Protein AF-A0A640VQC7-F1 (afdb_monomer_lite)

pLDDT: mean 72.05, std 12.36, range [44.12, 87.0]

Secondary structure (DSSP, 8-state):
--HHHHHHHHHHHHHHTTSS-HHHHHHHHHHHHHTS-----------------------SSHHHHHHHHHHHHHHHHHHHHHHHHH-HHHHHHHHHHHHHHHHHHHHHHHH-

Organism: NCBI:txid2602289

Foldseek 3Di:
DCVLVVVLVVLVVCVVVVVDDPVVSVVVNVVSVVPDDPPPPPDDDDPDPDDPDPPPPDPPPVPVVVVVVVVVVVVVVVVLVVPVVPDPVVSVVVVVVVVVVVVVVVVVVVVD

Radius of gyration: 25.03 Å; chains: 1; bounding box: 40×57×59 Å

Structure (mmCIF, N/CA/C/O backbone):
data_AF-A0A640VQC7-F1
#
_entry.id   AF-A0A640VQC7-F1
#
loop_
_atom_site.group_PDB
_atom_site.id
_atom_site.type_symbol
_atom_site.label_atom_id
_atom_site.label_alt_id
_atom_site.label_comp_id
_atom_site.label_asym_id
_atom_site.label_entity_id
_atom_site.label_seq_id
_atom_site.pdbx_PDB_ins_code
_atom_site.Cartn_x
_atom_site.Cartn_y
_atom_site.Cartn_z
_atom_site.occupancy
_atom_site.B_iso_or_equiv
_atom_site.auth_seq_id
_atom_site.auth_comp_id
_atom_site.auth_asym_id
_atom_site.auth_atom_id
_atom_site.pdbx_PDB_model_num
ATOM 1 N N . MET A 1 1 ? -17.947 -28.726 20.238 1.00 48.84 1 MET A N 1
ATOM 2 C CA . MET A 1 1 ? -17.052 -27.580 19.954 1.00 48.84 1 MET A CA 1
ATOM 3 C C . MET A 1 1 ? -16.023 -27.836 18.839 1.00 48.84 1 MET A C 1
ATOM 5 O O . MET A 1 1 ? -15.356 -26.900 18.436 1.00 48.84 1 MET A O 1
ATOM 9 N N . THR A 1 2 ? -15.885 -29.059 18.302 1.00 64.62 2 THR A N 1
ATOM 10 C CA . THR A 1 2 ? -14.891 -29.397 17.253 1.00 64.62 2 THR A CA 1
ATOM 11 C C . THR A 1 2 ? -15.487 -29.638 15.861 1.00 64.62 2 THR A C 1
ATOM 13 O O . THR A 1 2 ? -14.737 -29.805 14.906 1.00 64.62 2 THR A O 1
ATOM 16 N N . ALA A 1 3 ? -16.818 -29.660 15.733 1.00 73.94 3 ALA A N 1
ATOM 17 C CA . ALA A 1 3 ? -17.503 -29.939 14.469 1.00 73.94 3 ALA A CA 1
ATOM 18 C C . ALA A 1 3 ? -17.284 -28.821 13.435 1.00 73.94 3 ALA A C 1
ATOM 20 O O . ALA A 1 3 ? -16.861 -29.095 12.326 1.00 73.94 3 ALA A O 1
ATOM 21 N N . ILE A 1 4 ? -17.416 -27.557 13.839 1.00 74.62 4 ILE A N 1
ATOM 22 C CA . ILE A 1 4 ? -17.289 -26.403 12.931 1.00 74.62 4 ILE A CA 1
ATOM 23 C C . ILE A 1 4 ? -15.854 -26.247 12.403 1.00 74.62 4 ILE A C 1
ATOM 25 O O . ILE A 1 4 ? -15.631 -25.979 11.227 1.00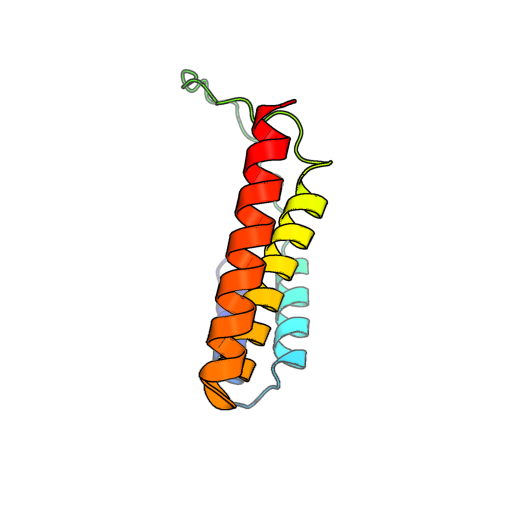 74.62 4 ILE A O 1
ATOM 29 N N . LEU A 1 5 ? -14.853 -26.488 13.257 1.00 77.31 5 LEU A N 1
ATOM 30 C CA . LEU A 1 5 ? -13.447 -26.495 12.839 1.00 77.31 5 LEU A CA 1
ATOM 31 C C . LEU A 1 5 ? -13.136 -27.652 11.876 1.00 77.31 5 LEU A C 1
ATOM 33 O O . LEU A 1 5 ? -12.250 -27.530 11.032 1.00 77.31 5 LEU A O 1
ATOM 37 N N . LYS A 1 6 ? -13.855 -28.775 11.997 1.00 83.44 6 LYS A N 1
ATOM 38 C CA . LYS A 1 6 ? -13.753 -29.900 11.065 1.00 83.44 6 LYS A CA 1
ATOM 39 C C . LYS A 1 6 ? -14.383 -29.547 9.716 1.00 83.44 6 LYS A C 1
ATOM 41 O O . LYS A 1 6 ? -13.755 -29.818 8.697 1.00 83.44 6 LYS A O 1
ATOM 46 N N . ASP A 1 7 ? -15.534 -28.883 9.723 1.00 81.81 7 ASP A N 1
ATOM 47 C CA . ASP A 1 7 ? -16.233 -28.448 8.509 1.00 81.81 7 ASP A CA 1
ATOM 48 C C . ASP A 1 7 ? -15.428 -27.381 7.744 1.00 81.81 7 ASP A C 1
ATOM 50 O O . ASP A 1 7 ? -15.281 -27.473 6.526 1.00 81.81 7 ASP A O 1
ATOM 54 N N . LEU A 1 8 ? -14.789 -26.438 8.451 1.00 81.94 8 LEU A N 1
ATOM 55 C CA . LEU A 1 8 ? -13.837 -25.490 7.848 1.00 81.94 8 LEU A CA 1
ATOM 56 C C . LEU A 1 8 ? -12.645 -26.206 7.202 1.00 81.94 8 LEU A C 1
ATOM 58 O O . LEU A 1 8 ? -12.248 -25.877 6.087 1.00 81.94 8 LEU A O 1
ATOM 62 N N . ARG A 1 9 ? -12.093 -27.221 7.876 1.00 83.88 9 ARG A N 1
ATOM 63 C CA . ARG A 1 9 ? -10.956 -27.991 7.357 1.00 83.88 9 ARG A CA 1
ATOM 64 C C . ARG A 1 9 ? -11.325 -28.821 6.128 1.00 83.88 9 ARG A C 1
ATOM 66 O O . ARG A 1 9 ? -10.492 -29.017 5.246 1.00 83.88 9 ARG A O 1
ATOM 73 N N . GLU A 1 10 ? -12.552 -29.327 6.070 1.00 85.62 10 GLU A N 1
ATOM 74 C CA . GLU A 1 10 ? -13.072 -30.031 4.899 1.00 85.62 10 GLU A CA 1
ATOM 75 C C . GLU A 1 10 ? -13.290 -29.074 3.720 1.00 85.62 10 GLU A C 1
ATOM 77 O O . GLU A 1 10 ? -12.927 -29.406 2.589 1.00 85.62 10 GLU A O 1
ATOM 82 N N . LEU A 1 11 ? -13.797 -27.869 3.990 1.00 85.81 11 LEU A N 1
ATOM 83 C CA . LEU A 1 11 ? -13.970 -26.816 2.993 1.00 85.81 11 LEU A CA 1
ATOM 84 C C . LEU A 1 11 ? -12.621 -26.355 2.405 1.00 85.81 11 LEU A C 1
ATOM 86 O O . LEU A 1 11 ? -12.484 -26.277 1.183 1.00 85.81 11 LEU A O 1
ATOM 90 N N . ASP A 1 12 ? -11.599 -26.165 3.246 1.00 83.25 12 ASP A N 1
ATOM 91 C CA . ASP A 1 12 ? -10.221 -25.867 2.815 1.00 83.25 12 ASP A CA 1
ATOM 92 C C . ASP A 1 12 ? -9.633 -26.990 1.955 1.00 83.25 12 ASP A C 1
ATOM 94 O O . ASP A 1 12 ? -8.986 -26.743 0.936 1.00 83.25 12 ASP A O 1
ATOM 98 N N . ALA A 1 13 ? -9.880 -28.247 2.333 1.00 87.00 13 ALA A N 1
ATOM 99 C CA . ALA A 1 13 ? -9.405 -29.390 1.565 1.00 87.00 13 ALA A CA 1
ATOM 100 C C . ALA A 1 13 ? -10.071 -29.476 0.180 1.00 87.00 13 ALA A C 1
ATOM 102 O O . ALA A 1 13 ? -9.440 -29.954 -0.761 1.00 87.00 13 ALA A O 1
ATOM 103 N N . ARG A 1 14 ? -11.321 -29.014 0.036 1.00 83.50 14 ARG A N 1
ATOM 104 C CA . ARG A 1 14 ? -12.024 -28.928 -1.256 1.00 83.50 14 ARG A CA 1
ATOM 105 C C . ARG A 1 14 ? -11.480 -27.801 -2.133 1.00 83.50 14 ARG A C 1
ATOM 107 O O . ARG A 1 14 ? -11.306 -28.020 -3.329 1.00 83.50 14 ARG A O 1
ATOM 114 N N . LEU A 1 15 ? -11.142 -26.650 -1.549 1.00 83.25 15 LEU A N 1
ATOM 115 C CA . LEU A 1 15 ? -10.478 -25.559 -2.272 1.00 83.25 15 LEU A CA 1
ATOM 116 C C . LEU A 1 15 ? -9.086 -25.985 -2.760 1.00 83.25 15 LEU A C 1
ATOM 118 O O . LEU A 1 15 ? -8.757 -25.804 -3.927 1.00 83.25 15 LEU A O 1
ATOM 122 N N . ALA A 1 16 ? -8.299 -26.639 -1.900 1.00 83.38 16 ALA A N 1
ATOM 123 C CA . ALA A 1 16 ? -6.962 -27.129 -2.246 1.00 83.38 16 ALA A CA 1
ATOM 124 C C . ALA A 1 16 ? -6.970 -28.195 -3.360 1.00 83.38 16 ALA A C 1
ATOM 126 O O . ALA A 1 16 ? -5.983 -28.343 -4.078 1.00 83.38 16 ALA A O 1
ATOM 127 N N . ARG A 1 17 ? -8.078 -28.932 -3.512 1.00 85.50 17 ARG A N 1
ATOM 128 C CA . ARG A 1 17 ? -8.298 -29.875 -4.620 1.00 85.50 17 ARG A CA 1
ATOM 129 C C . ARG A 1 17 ? -8.842 -29.217 -5.893 1.00 85.50 17 ARG A C 1
ATOM 131 O O . ARG A 1 17 ? -8.858 -29.870 -6.930 1.00 85.50 17 ARG A O 1
ATOM 138 N N . GLY A 1 18 ? -9.256 -27.949 -5.831 1.00 81.62 18 GLY A N 1
ATOM 139 C CA . GLY A 1 18 ? -9.901 -27.242 -6.940 1.00 81.62 18 GLY A CA 1
ATOM 140 C C . GLY A 1 18 ? -11.357 -27.658 -7.178 1.00 81.62 18 GLY A C 1
ATOM 141 O O . GLY A 1 18 ? -11.913 -27.341 -8.225 1.00 81.62 18 GLY A O 1
ATOM 142 N N . ASP A 1 19 ? -11.979 -28.355 -6.219 1.00 83.00 19 ASP A N 1
ATOM 143 C CA . ASP A 1 19 ? -13.370 -28.825 -6.310 1.00 83.00 19 ASP A CA 1
ATOM 144 C C . ASP A 1 19 ? -14.381 -27.670 -6.167 1.00 83.00 19 ASP A C 1
ATOM 146 O O . ASP A 1 19 ? -15.562 -27.834 -6.476 1.00 83.00 19 ASP A O 1
ATOM 150 N N . ILE A 1 20 ? -13.938 -26.523 -5.640 1.00 81.81 20 ILE A N 1
ATOM 151 C CA . ILE A 1 20 ? -14.743 -25.315 -5.429 1.00 81.81 20 ILE A CA 1
ATOM 152 C C . ILE A 1 20 ? -13.956 -24.079 -5.874 1.00 81.81 20 ILE A C 1
ATOM 154 O O . ILE A 1 20 ? -12.731 -24.043 -5.769 1.00 81.81 20 ILE A O 1
ATOM 158 N N . ASN A 1 21 ? -14.666 -23.062 -6.360 1.00 81.25 21 ASN A N 1
ATOM 159 C CA . ASN A 1 21 ? -14.082 -21.780 -6.753 1.00 81.25 21 ASN A CA 1
ATOM 160 C C . ASN A 1 21 ? -13.917 -20.854 -5.528 1.00 81.25 21 ASN A C 1
ATOM 162 O O . ASN A 1 21 ? -14.692 -20.944 -4.575 1.00 81.25 21 ASN A O 1
ATOM 166 N N . ASP A 1 22 ? -12.970 -19.915 -5.569 1.00 79.12 22 ASP A N 1
ATOM 167 C CA . ASP A 1 22 ? -12.655 -18.985 -4.466 1.00 79.12 22 ASP A CA 1
ATOM 168 C C . ASP A 1 22 ? -13.875 -18.157 -4.015 1.00 79.12 22 ASP A C 1
ATOM 170 O O . ASP A 1 22 ? -14.104 -17.909 -2.827 1.00 79.12 22 ASP A O 1
ATOM 174 N N . VAL A 1 23 ? -14.722 -17.771 -4.970 1.00 81.81 23 VAL A N 1
ATOM 175 C CA . VAL A 1 23 ? -15.964 -17.025 -4.704 1.00 81.81 23 VAL A CA 1
ATOM 176 C C . VAL A 1 23 ? -16.960 -17.867 -3.900 1.00 81.81 23 VAL A C 1
ATOM 178 O O . VAL A 1 23 ? -17.663 -17.364 -3.028 1.00 81.81 23 VAL A O 1
ATOM 181 N N . GLU A 1 24 ? -17.002 -19.168 -4.157 1.00 78.25 24 GLU A N 1
ATOM 182 C CA . GLU A 1 24 ? -17.916 -20.087 -3.488 1.00 78.25 24 GLU A CA 1
ATOM 183 C C . GLU A 1 24 ? -17.383 -20.503 -2.109 1.00 78.25 24 GLU A C 1
ATOM 185 O O . GLU A 1 24 ? -18.148 -20.617 -1.148 1.00 78.25 24 GLU A O 1
ATOM 190 N N . TYR A 1 25 ? -16.058 -20.619 -1.980 1.00 82.19 25 TYR A N 1
ATOM 191 C CA . TYR A 1 25 ? -15.370 -20.816 -0.707 1.00 82.19 25 TYR A CA 1
ATOM 192 C C . TYR A 1 25 ? -15.641 -19.672 0.278 1.00 82.19 25 TYR A C 1
ATOM 194 O O . TYR A 1 25 ? -16.023 -19.908 1.426 1.00 82.19 25 TYR A O 1
ATOM 202 N N . THR A 1 26 ? -15.484 -18.425 -0.171 1.00 81.81 26 THR A N 1
ATOM 203 C CA . THR A 1 26 ? -15.674 -17.241 0.684 1.00 81.81 26 THR A CA 1
ATOM 204 C C . THR A 1 26 ? -17.112 -17.113 1.192 1.00 81.81 26 THR A C 1
ATOM 206 O O . THR A 1 26 ? -17.310 -16.826 2.375 1.00 81.81 26 THR A O 1
ATOM 209 N N . ALA A 1 27 ? -18.106 -17.409 0.350 1.00 84.19 27 ALA A N 1
ATOM 210 C CA . ALA A 1 27 ? -19.516 -17.418 0.736 1.00 84.19 27 ALA A CA 1
ATOM 211 C C . ALA A 1 27 ? -19.836 -18.510 1.775 1.00 84.19 27 ALA A C 1
ATOM 213 O O . ALA A 1 27 ? -20.475 -18.232 2.792 1.00 84.19 27 ALA A O 1
ATOM 214 N N . GLN A 1 28 ? -19.353 -19.740 1.561 1.00 81.94 28 GLN A N 1
ATOM 215 C CA . GLN A 1 28 ? -19.596 -20.859 2.481 1.00 81.94 28 GLN A CA 1
ATOM 216 C C . GLN A 1 28 ? -18.875 -20.672 3.822 1.00 81.94 28 GLN A C 1
ATOM 218 O O . GLN A 1 28 ? -19.446 -20.944 4.877 1.00 81.94 28 GLN A O 1
ATOM 223 N N . ARG A 1 29 ? -17.648 -20.139 3.804 1.00 82.88 29 ARG A N 1
ATOM 224 C CA . ARG A 1 29 ? -16.888 -19.818 5.019 1.00 82.88 29 ARG A CA 1
ATOM 225 C C . ARG A 1 29 ? -17.571 -18.731 5.850 1.00 82.88 29 ARG A C 1
ATOM 227 O O . ARG A 1 29 ? -17.612 -18.852 7.071 1.00 82.88 29 ARG A O 1
ATOM 234 N N . ALA A 1 30 ? -18.108 -17.693 5.208 1.00 79.75 30 ALA A N 1
ATOM 235 C CA . ALA A 1 30 ? -18.833 -16.628 5.898 1.00 79.75 30 ALA A CA 1
ATOM 236 C C . ALA A 1 30 ? -20.107 -17.156 6.575 1.00 79.75 30 ALA A C 1
ATOM 238 O O . ALA A 1 30 ? -20.313 -16.889 7.755 1.00 79.75 30 ALA A O 1
ATOM 239 N N . ALA A 1 31 ? -20.896 -17.977 5.874 1.00 81.12 31 ALA A N 1
ATOM 240 C CA . ALA A 1 31 ? -22.094 -18.601 6.439 1.00 81.12 31 ALA A CA 1
ATOM 241 C C . ALA A 1 31 ? -21.776 -19.514 7.638 1.00 81.12 31 ALA A C 1
ATOM 243 O O . ALA A 1 31 ? -22.515 -19.548 8.620 1.00 81.12 31 ALA A O 1
ATOM 244 N N . LEU A 1 32 ? -20.649 -20.230 7.583 1.00 79.12 32 LEU A N 1
ATOM 245 C CA . LEU A 1 32 ? -20.233 -21.131 8.655 1.00 79.12 32 LEU A CA 1
ATOM 246 C C . LEU A 1 32 ? -19.770 -20.371 9.912 1.00 79.12 32 LEU A C 1
ATOM 248 O O . LEU A 1 32 ? -20.016 -20.832 11.023 1.00 79.12 32 LEU A O 1
ATOM 252 N N . ILE A 1 33 ? -19.150 -19.198 9.748 1.00 78.25 33 ILE A N 1
ATOM 253 C CA . ILE A 1 33 ? -18.750 -18.315 10.858 1.00 78.25 33 ILE A CA 1
ATOM 254 C C . ILE A 1 33 ? -19.964 -17.590 11.455 1.00 78.25 33 ILE A C 1
ATOM 256 O O . ILE A 1 33 ? -20.052 -17.476 12.672 1.00 78.25 33 ILE A O 1
ATOM 260 N N . ASP A 1 34 ? -20.907 -17.149 10.621 1.00 78.81 34 ASP A N 1
ATOM 261 C CA . ASP A 1 34 ? -22.144 -16.478 11.051 1.00 78.81 34 ASP A CA 1
ATOM 262 C C . ASP A 1 34 ? -23.070 -17.410 11.853 1.00 78.81 34 ASP A C 1
ATOM 264 O O . ASP A 1 34 ? -23.743 -16.992 12.788 1.00 78.81 34 ASP A O 1
ATOM 268 N N . SER A 1 35 ? -23.034 -18.713 11.557 1.00 72.81 35 SER A N 1
ATOM 269 C CA . SER A 1 35 ? -23.778 -19.725 12.320 1.00 72.81 35 SER A CA 1
ATOM 270 C C . SER A 1 35 ? -23.243 -19.980 13.738 1.00 72.81 35 SER A C 1
ATOM 272 O O . SER A 1 35 ? -23.845 -20.748 14.494 1.00 72.81 35 SER A O 1
ATOM 274 N N . VAL A 1 36 ? -22.104 -19.381 14.108 1.00 70.69 36 VAL A N 1
ATOM 275 C CA . VAL A 1 36 ? -21.522 -19.527 15.443 1.00 70.69 36 VAL A CA 1
ATOM 276 C C . VAL A 1 36 ? -22.212 -18.559 16.391 1.00 70.69 36 VAL A C 1
ATOM 278 O O . VAL A 1 36 ? -21.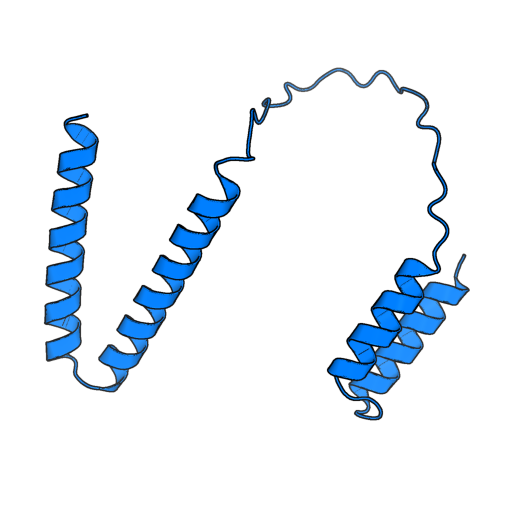965 -17.357 16.361 1.00 70.69 36 VAL A O 1
ATOM 281 N N . ASP A 1 37 ? -23.036 -19.116 17.275 1.00 62.25 37 ASP A N 1
ATOM 282 C CA . ASP A 1 37 ? -23.632 -18.383 18.385 1.00 62.25 37 ASP A CA 1
ATOM 283 C C . ASP A 1 37 ? -22.514 -17.772 19.246 1.00 62.25 37 ASP A C 1
ATOM 285 O O . ASP A 1 37 ? -21.667 -18.484 19.809 1.00 62.25 37 ASP A O 1
ATOM 289 N N . VAL A 1 38 ? -22.451 -16.440 19.275 1.00 59.75 38 VAL A N 1
ATOM 290 C CA . VAL A 1 38 ? -21.461 -15.698 20.053 1.00 59.75 38 VAL A CA 1
ATOM 291 C C . VAL A 1 38 ? -21.855 -15.859 21.510 1.00 59.75 38 VAL A C 1
ATOM 293 O O . VAL A 1 38 ? -22.715 -15.149 22.017 1.00 59.75 38 VAL A O 1
ATOM 296 N N . VAL A 1 39 ? -21.235 -16.824 22.187 1.00 54.72 39 VAL A N 1
ATOM 297 C CA . VAL A 1 39 ? -21.357 -16.960 23.637 1.00 54.72 39 VAL A CA 1
ATOM 298 C C . VAL A 1 39 ? -20.843 -15.660 24.249 1.00 54.72 39 VAL A C 1
ATOM 300 O O . VAL A 1 39 ? -19.634 -15.427 24.288 1.00 54.72 39 VAL A O 1
ATOM 303 N N . GLU A 1 40 ? -21.760 -14.803 24.696 1.00 51.75 40 GLU A N 1
ATOM 304 C CA . GLU A 1 40 ? -21.452 -13.640 25.520 1.00 51.75 40 GLU A CA 1
ATOM 305 C C . GLU A 1 40 ? -20.849 -14.153 26.830 1.00 51.75 40 GLU A C 1
ATOM 307 O O . GLU A 1 40 ? -21.539 -14.495 27.789 1.00 51.75 40 GLU A O 1
ATOM 312 N N . THR A 1 41 ? -19.528 -14.298 26.855 1.00 55.34 41 THR A N 1
ATOM 313 C CA . THR A 1 41 ? -18.810 -14.600 28.084 1.00 55.34 41 THR A CA 1
ATOM 314 C C . THR A 1 41 ? -18.878 -13.362 28.963 1.00 55.34 41 THR A C 1
ATOM 316 O O . THR A 1 41 ? -18.215 -12.365 28.680 1.00 55.34 41 THR A O 1
ATOM 319 N N . GLU A 1 42 ? -19.687 -13.419 30.019 1.00 59.19 42 GLU A N 1
ATOM 320 C CA . GLU A 1 42 ? -19.682 -12.435 31.097 1.00 59.19 42 GLU A CA 1
ATOM 321 C C . GLU A 1 42 ? -18.275 -12.404 31.715 1.00 59.19 42 GLU A C 1
ATOM 323 O O . GLU A 1 42 ? -17.847 -13.318 32.424 1.00 59.19 42 GLU A O 1
ATOM 328 N N . PHE A 1 43 ? -17.498 -11.381 31.358 1.00 54.94 43 PHE A N 1
ATOM 329 C CA . PHE A 1 43 ? -16.143 -11.202 31.856 1.00 54.94 43 PHE A CA 1
ATOM 330 C C . PHE A 1 43 ? -16.205 -10.777 33.325 1.00 54.94 43 PHE A C 1
ATOM 332 O O . PHE A 1 43 ? -16.527 -9.633 33.638 1.00 54.94 43 PHE A O 1
ATOM 339 N N . VAL A 1 44 ? -15.859 -11.690 34.234 1.00 61.31 44 VAL A N 1
ATOM 340 C CA . VAL A 1 44 ? -15.584 -11.347 35.634 1.00 61.31 44 VAL A CA 1
ATOM 341 C C . VAL A 1 44 ? -14.382 -10.391 35.662 1.00 61.31 44 VAL A C 1
ATOM 343 O O . VAL A 1 44 ? -13.333 -10.738 35.108 1.00 61.31 44 VAL A O 1
ATOM 346 N N . PRO A 1 45 ? -14.490 -9.198 36.277 1.00 55.03 45 PRO A N 1
ATOM 347 C CA . PRO A 1 45 ? -13.375 -8.267 36.352 1.00 55.03 45 PRO A CA 1
ATOM 348 C C . PRO A 1 45 ? -12.282 -8.856 37.248 1.00 55.03 45 PRO A C 1
ATOM 350 O O . PRO A 1 45 ? -12.423 -8.953 38.464 1.00 55.03 45 PRO A O 1
ATOM 353 N N . VAL A 1 46 ? -11.183 -9.278 36.629 1.00 61.81 46 VAL A N 1
ATOM 354 C CA . VAL A 1 46 ? -9.919 -9.527 37.321 1.00 61.81 46 VAL A CA 1
ATOM 355 C C . VAL A 1 46 ? -9.223 -8.174 37.440 1.00 61.81 46 VAL A C 1
ATOM 357 O O . VAL A 1 46 ? -8.904 -7.568 36.418 1.00 61.81 46 VAL A O 1
ATOM 360 N N . ASP A 1 47 ? -8.995 -7.697 38.665 1.00 57.81 47 ASP A N 1
ATOM 361 C CA . ASP A 1 47 ? -8.165 -6.515 38.931 1.00 57.81 47 ASP A CA 1
ATOM 362 C C . ASP A 1 47 ? -6.709 -6.820 38.547 1.00 57.81 47 ASP A C 1
ATOM 364 O O . ASP A 1 47 ? -5.913 -7.355 39.322 1.00 57.81 47 ASP A O 1
ATOM 368 N N . ILE A 1 48 ? -6.370 -6.524 37.295 1.00 63.41 48 ILE A N 1
ATOM 369 C CA . ILE A 1 48 ? -5.006 -6.566 36.772 1.00 63.41 48 ILE A CA 1
ATOM 370 C C . ILE A 1 48 ? -4.392 -5.188 37.056 1.00 63.41 48 ILE A C 1
ATOM 372 O O . ILE A 1 48 ? -4.971 -4.193 36.618 1.00 63.41 48 ILE A O 1
ATOM 376 N N . PRO A 1 49 ? -3.233 -5.081 37.738 1.00 53.22 49 PRO A N 1
ATOM 377 C CA . PRO A 1 49 ? -2.587 -3.790 37.944 1.00 53.22 49 PRO A CA 1
ATOM 378 C C . PRO A 1 49 ? -2.299 -3.135 36.588 1.00 53.22 49 PRO A C 1
ATOM 380 O O . PRO A 1 49 ? -1.612 -3.707 35.736 1.00 53.22 49 PRO A O 1
ATOM 383 N N . GLU A 1 50 ? -2.872 -1.947 36.391 1.00 52.53 50 GLU A N 1
ATOM 384 C CA . GLU A 1 50 ? -2.793 -1.164 35.164 1.00 52.53 50 GLU A CA 1
ATOM 385 C C . GLU A 1 50 ? -1.327 -0.899 34.794 1.00 52.53 50 GLU A C 1
ATOM 387 O O . GLU A 1 50 ? -0.637 -0.075 35.394 1.00 52.53 50 GLU A O 1
ATOM 392 N N . ARG A 1 51 ? -0.837 -1.583 33.754 1.00 55.22 51 ARG A N 1
ATOM 393 C CA . ARG A 1 51 ? 0.229 -1.006 32.930 1.00 55.22 51 ARG A CA 1
ATOM 394 C C . ARG A 1 51 ? -0.335 0.259 32.283 1.00 55.22 51 ARG A C 1
ATOM 396 O O . ARG A 1 51 ? -1.506 0.227 31.897 1.00 55.22 51 ARG A O 1
ATOM 403 N N . PRO A 1 52 ? 0.460 1.332 32.123 1.00 46.34 52 PRO A N 1
ATOM 404 C CA . PRO A 1 52 ? 0.019 2.514 31.398 1.00 46.34 52 PRO A CA 1
ATOM 405 C C . PRO A 1 52 ? -0.420 2.080 29.998 1.00 46.34 52 PRO A C 1
ATOM 407 O O . PRO A 1 52 ? 0.390 1.716 29.150 1.00 46.34 52 PRO A O 1
ATOM 410 N N . ARG A 1 53 ? -1.739 2.019 29.803 1.00 54.03 53 ARG A N 1
ATOM 411 C CA . ARG A 1 53 ? -2.361 1.945 28.492 1.00 54.03 53 ARG A CA 1
ATOM 412 C C . ARG A 1 53 ? -2.161 3.320 27.900 1.00 54.03 53 ARG A C 1
ATOM 414 O O . ARG A 1 53 ? -2.817 4.273 28.325 1.00 54.03 53 ARG A O 1
ATOM 421 N N . ASP A 1 54 ? -1.253 3.403 26.942 1.00 44.12 54 ASP A N 1
ATOM 422 C CA . ASP A 1 54 ? -1.240 4.508 26.006 1.00 44.12 54 ASP A CA 1
ATOM 423 C C . ASP A 1 54 ? -2.642 4.591 25.409 1.00 44.12 54 ASP A C 1
ATOM 425 O O . ASP A 1 54 ? -3.157 3.686 24.749 1.00 44.12 54 ASP A O 1
ATOM 429 N N . ARG A 1 55 ? -3.325 5.650 25.816 1.00 46.94 55 ARG A N 1
ATOM 430 C CA . ARG A 1 55 ? -4.691 5.965 25.454 1.00 46.94 55 ARG A CA 1
ATOM 431 C C . ARG A 1 55 ? -4.625 6.406 23.998 1.00 46.94 55 ARG A C 1
ATOM 433 O O . ARG A 1 55 ? -4.379 7.580 23.738 1.00 46.94 55 ARG A O 1
ATOM 440 N N . GLU A 1 56 ? -4.801 5.482 23.054 1.00 49.44 56 GLU A N 1
ATOM 441 C CA . GLU A 1 56 ? -5.060 5.844 21.658 1.00 49.44 56 GLU A CA 1
ATOM 442 C C . GLU A 1 56 ? -6.419 6.548 21.602 1.00 49.44 56 GLU A C 1
ATOM 444 O O . GLU A 1 56 ? -7.490 5.952 21.477 1.00 49.44 56 GLU A O 1
ATOM 449 N N . LEU A 1 57 ? -6.364 7.864 21.798 1.00 53.09 57 LEU A N 1
ATOM 450 C CA . LEU A 1 57 ? -7.458 8.768 21.532 1.00 53.09 57 LEU A CA 1
ATOM 451 C C . LEU A 1 57 ? -7.779 8.718 20.035 1.00 53.09 57 LEU A C 1
ATOM 453 O O . LEU A 1 57 ? -6.963 9.086 19.198 1.00 53.09 57 LEU A O 1
ATOM 457 N N . SER A 1 58 ? -9.040 8.410 19.739 1.00 47.31 58 SER A N 1
ATOM 458 C CA . SER A 1 58 ? -9.781 9.061 18.658 1.00 47.31 58 SER A CA 1
ATOM 459 C C . SER A 1 58 ? -9.253 8.820 17.232 1.00 47.31 58 SER A C 1
ATOM 461 O O . SER A 1 58 ? -8.855 9.752 16.537 1.00 47.31 58 SER A O 1
ATOM 463 N N . SER A 1 59 ? -9.355 7.579 16.746 1.00 48.62 59 SER A N 1
ATOM 464 C CA . SER A 1 59 ? -9.100 7.218 15.341 1.00 48.62 59 SER A CA 1
ATOM 465 C C . SER A 1 59 ? -10.399 6.946 14.570 1.00 48.62 59 SER A C 1
ATOM 467 O O . SER A 1 59 ? -10.660 5.835 14.125 1.00 48.62 59 SER A O 1
ATOM 469 N N . THR A 1 60 ? -11.244 7.967 14.415 1.00 51.69 60 THR A N 1
ATOM 470 C CA . THR A 1 60 ? -12.362 7.922 13.443 1.00 51.69 60 THR A CA 1
ATOM 471 C C . THR A 1 60 ? -12.097 8.839 12.245 1.00 51.69 60 THR A C 1
ATOM 473 O O . THR A 1 60 ? -12.596 8.592 11.153 1.00 51.69 60 THR A O 1
ATOM 476 N N . MET A 1 61 ? -11.233 9.850 12.396 1.00 50.19 61 MET A N 1
ATOM 477 C CA . MET A 1 61 ? -10.855 10.764 11.307 1.00 50.19 61 MET A CA 1
ATOM 478 C C . MET A 1 61 ? -9.549 10.348 10.595 1.00 50.19 61 MET A C 1
ATOM 480 O O . MET A 1 61 ? -9.298 10.750 9.463 1.00 50.19 61 MET A O 1
ATOM 484 N N . THR A 1 62 ? -8.752 9.471 11.215 1.00 53.91 62 THR A N 1
ATOM 485 C CA . THR A 1 62 ? -7.442 8.993 10.732 1.00 53.91 62 THR A CA 1
ATOM 486 C C . THR A 1 62 ? -7.535 7.798 9.780 1.00 53.91 62 THR A C 1
ATOM 488 O O . THR A 1 62 ? -6.635 7.589 8.967 1.00 53.91 62 THR A O 1
ATOM 491 N N . TRP A 1 63 ? -8.623 7.019 9.833 1.00 51.38 63 TRP A N 1
ATOM 492 C CA . TRP A 1 63 ? -8.763 5.794 9.035 1.00 51.38 63 TRP A CA 1
ATOM 493 C C . TRP A 1 63 ? -8.818 6.080 7.527 1.00 51.38 63 TRP A C 1
ATOM 495 O O . TRP A 1 63 ? -8.147 5.414 6.740 1.00 51.38 63 TRP A O 1
ATOM 505 N N . GLY A 1 64 ? -9.534 7.138 7.129 1.00 66.31 64 GLY A N 1
ATOM 506 C CA . GLY A 1 64 ? -9.589 7.581 5.734 1.00 66.31 64 GLY A CA 1
ATOM 507 C C . GLY A 1 64 ? -8.258 8.149 5.238 1.00 66.31 64 GLY A C 1
ATOM 508 O O . GLY A 1 64 ? -7.828 7.829 4.133 1.00 66.31 64 GLY A O 1
ATOM 509 N N . PHE A 1 65 ? -7.564 8.935 6.068 1.00 72.38 65 PHE A N 1
ATOM 510 C CA . PHE A 1 65 ? -6.273 9.522 5.697 1.00 72.38 65 PHE A CA 1
ATOM 511 C C . PHE A 1 65 ? -5.187 8.453 5.521 1.00 72.38 65 PHE A C 1
ATOM 513 O O . PHE A 1 65 ? -4.443 8.488 4.543 1.00 72.38 65 PHE A O 1
ATOM 520 N N . GLY A 1 66 ? -5.146 7.452 6.408 1.00 80.38 66 GLY A N 1
ATOM 521 C CA . GLY A 1 66 ? -4.228 6.319 6.284 1.00 80.38 66 GLY A CA 1
ATOM 522 C C . GLY A 1 66 ? -4.468 5.499 5.013 1.00 80.38 66 GLY A C 1
ATOM 523 O O . GLY A 1 66 ? -3.512 5.102 4.349 1.00 80.38 66 GLY A O 1
ATOM 524 N N . LEU A 1 67 ? -5.731 5.299 4.625 1.00 81.38 67 LEU A N 1
ATOM 525 C CA . LEU A 1 67 ? -6.088 4.563 3.410 1.00 81.38 67 LEU A CA 1
ATOM 526 C C . LEU A 1 67 ? -5.715 5.349 2.143 1.00 81.38 67 LEU A C 1
ATOM 528 O O . LEU A 1 67 ? -5.120 4.779 1.232 1.00 81.38 67 LEU A O 1
ATOM 532 N N . VAL A 1 68 ? -5.974 6.660 2.112 1.00 84.44 68 VAL A N 1
ATOM 533 C CA . VAL A 1 68 ? -5.561 7.546 1.006 1.00 84.44 68 VAL A CA 1
ATOM 534 C C . VAL A 1 68 ? -4.037 7.594 0.873 1.00 84.44 68 VAL A C 1
ATOM 536 O O . VAL A 1 68 ? -3.522 7.479 -0.238 1.00 84.44 68 VAL A O 1
ATOM 539 N N . LEU A 1 69 ? -3.309 7.698 1.989 1.00 83.25 69 LEU A N 1
ATOM 540 C CA . LEU A 1 69 ? -1.847 7.663 1.997 1.00 83.25 69 LEU A CA 1
ATOM 541 C C . LEU A 1 69 ? -1.327 6.320 1.465 1.00 83.25 69 LEU A C 1
ATOM 543 O O . LEU A 1 69 ? -0.451 6.293 0.604 1.00 83.25 69 LEU A O 1
ATOM 547 N N . CYS A 1 70 ? -1.900 5.207 1.929 1.00 83.12 70 CYS A N 1
ATOM 548 C CA . CYS A 1 70 ? -1.515 3.863 1.506 1.00 83.12 70 CYS A CA 1
ATOM 549 C C . CYS A 1 70 ? -1.775 3.643 0.007 1.00 83.12 70 CYS A C 1
ATOM 551 O O . CYS A 1 70 ? -0.896 3.175 -0.716 1.00 83.12 70 CYS A O 1
ATOM 553 N N . LEU A 1 71 ? -2.944 4.063 -0.489 1.00 82.81 71 LEU A N 1
ATOM 554 C CA . LEU A 1 71 ? -3.291 3.982 -1.908 1.00 82.81 71 LEU A CA 1
ATOM 555 C C . LEU A 1 71 ? -2.373 4.868 -2.765 1.00 82.81 71 LEU A C 1
ATOM 557 O O . LEU A 1 71 ? -1.956 4.460 -3.848 1.00 82.81 71 LEU A O 1
ATOM 561 N N . GLY A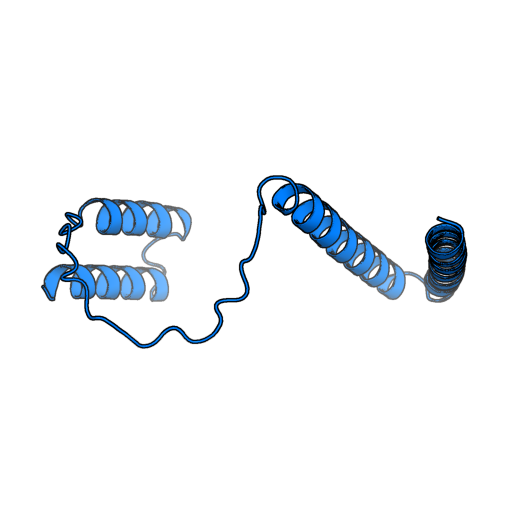 1 72 ? -2.010 6.048 -2.254 1.00 86.88 72 GLY A N 1
ATOM 562 C CA . GLY A 1 72 ? -1.030 6.939 -2.868 1.00 86.88 72 GLY A CA 1
ATOM 563 C C . GLY A 1 72 ? 0.349 6.291 -2.980 1.00 86.88 72 GLY A C 1
ATOM 564 O O . GLY A 1 72 ? 0.931 6.279 -4.062 1.00 86.88 72 GLY A O 1
ATOM 565 N N . ILE A 1 73 ? 0.848 5.684 -1.900 1.00 85.44 73 ILE A N 1
ATOM 566 C CA . ILE A 1 73 ? 2.144 4.986 -1.880 1.00 85.44 73 ILE A CA 1
ATOM 567 C C . ILE A 1 73 ? 2.149 3.817 -2.871 1.00 85.44 73 ILE A C 1
ATOM 569 O O . ILE A 1 73 ? 3.093 3.681 -3.652 1.00 85.44 73 ILE A O 1
ATOM 573 N N . ILE A 1 74 ? 1.091 3.002 -2.884 1.00 81.38 74 ILE A N 1
ATOM 574 C CA . ILE A 1 74 ? 0.958 1.881 -3.824 1.00 81.38 74 ILE A CA 1
ATOM 575 C C . ILE A 1 74 ? 0.932 2.398 -5.264 1.00 81.38 74 ILE A C 1
ATOM 577 O O . ILE A 1 74 ? 1.664 1.877 -6.103 1.00 81.38 74 ILE A O 1
ATOM 581 N N . GLY A 1 75 ? 0.152 3.445 -5.547 1.00 84.12 75 GLY A N 1
ATOM 582 C CA . GLY A 1 75 ? 0.067 4.054 -6.874 1.00 84.12 75 GLY A CA 1
ATOM 583 C C . GLY A 1 75 ? 1.406 4.611 -7.358 1.00 84.12 75 GLY A C 1
ATOM 584 O O . GLY A 1 75 ? 1.804 4.344 -8.493 1.00 84.12 75 GLY A O 1
ATOM 585 N N . VAL A 1 76 ? 2.140 5.316 -6.493 1.00 82.81 76 VAL A N 1
ATOM 586 C CA . VAL A 1 76 ? 3.489 5.810 -6.809 1.00 82.81 76 VAL A CA 1
ATOM 587 C C . VAL A 1 76 ? 4.434 4.643 -7.082 1.00 82.81 76 VAL A C 1
ATOM 589 O O . VAL A 1 76 ? 5.143 4.674 -8.084 1.00 82.81 76 VAL A O 1
ATOM 592 N N . CYS A 1 77 ? 4.408 3.596 -6.255 1.00 76.56 77 CYS A N 1
ATOM 593 C CA . CYS A 1 77 ? 5.258 2.417 -6.416 1.00 76.56 77 CYS A CA 1
ATOM 594 C C . CYS A 1 77 ? 4.996 1.690 -7.750 1.00 76.56 77 CYS A C 1
ATOM 596 O O . CYS A 1 77 ? 5.932 1.355 -8.476 1.00 76.56 77 CYS A O 1
ATOM 598 N N . LEU A 1 78 ? 3.723 1.518 -8.118 1.00 77.75 78 LEU A N 1
ATOM 599 C CA . LEU A 1 78 ? 3.306 0.888 -9.375 1.00 77.75 78 LEU A CA 1
ATOM 600 C C . LEU A 1 78 ? 3.695 1.736 -10.592 1.00 77.75 78 LEU A C 1
ATOM 602 O O . LEU A 1 78 ? 4.206 1.209 -11.578 1.00 77.75 78 LEU A O 1
ATOM 606 N N . CYS A 1 79 ? 3.516 3.055 -10.500 1.00 74.25 79 CYS A N 1
ATOM 607 C CA . CYS A 1 79 ? 3.931 3.994 -11.538 1.00 74.25 79 CYS A CA 1
ATOM 608 C C . CYS A 1 79 ? 5.454 3.940 -11.744 1.00 74.25 79 CYS A C 1
ATOM 610 O O . CYS A 1 79 ? 5.928 3.825 -12.872 1.00 74.25 79 CYS A O 1
ATOM 612 N N . PHE A 1 80 ? 6.220 3.912 -10.649 1.00 75.12 80 PHE A N 1
ATOM 613 C CA . PHE A 1 80 ? 7.675 3.776 -10.681 1.00 75.12 80 PHE A CA 1
ATOM 614 C C . PHE A 1 80 ? 8.118 2.445 -11.309 1.00 75.12 80 PHE A C 1
ATOM 616 O O . PHE A 1 80 ? 9.023 2.435 -12.142 1.00 75.12 80 PHE A O 1
ATOM 623 N N . ALA A 1 81 ? 7.452 1.335 -10.974 1.00 72.00 81 ALA A N 1
ATOM 624 C CA . ALA A 1 81 ? 7.735 0.017 -11.542 1.00 72.00 81 ALA A CA 1
ATOM 625 C C . ALA A 1 81 ? 7.449 -0.046 -13.053 1.00 72.00 81 ALA A C 1
ATOM 627 O O . ALA A 1 81 ? 8.270 -0.562 -13.812 1.00 72.00 81 ALA A O 1
ATOM 628 N N . LEU A 1 82 ? 6.327 0.523 -13.506 1.00 68.94 82 LEU A N 1
ATOM 629 C CA . LEU A 1 82 ? 5.972 0.588 -14.929 1.00 68.94 82 LEU A CA 1
ATOM 630 C C . LEU A 1 82 ? 6.953 1.456 -15.730 1.00 68.94 82 LEU A C 1
ATOM 632 O O . LEU A 1 82 ? 7.298 1.118 -16.860 1.00 68.94 82 LEU A O 1
ATOM 636 N N . LEU A 1 83 ? 7.448 2.540 -15.132 1.00 68.06 83 LEU A N 1
ATOM 637 C CA . LEU A 1 83 ? 8.438 3.427 -15.743 1.00 68.06 83 LEU A CA 1
ATOM 638 C C . LEU A 1 83 ? 9.828 2.802 -15.842 1.00 68.06 83 LEU A C 1
ATOM 640 O O . LEU A 1 83 ? 10.494 2.958 -16.866 1.00 68.06 83 LEU A O 1
ATOM 644 N N . PHE A 1 84 ? 10.251 2.064 -14.812 1.00 69.25 84 PHE A N 1
ATOM 645 C CA . PHE A 1 84 ? 11.523 1.337 -14.809 1.00 69.25 84 PHE A CA 1
ATOM 646 C C . PHE A 1 84 ? 11.585 0.241 -15.877 1.00 69.25 84 PHE A C 1
ATOM 648 O O . PHE A 1 84 ? 12.663 -0.042 -16.394 1.00 69.25 84 PHE A O 1
ATOM 655 N N . PHE A 1 85 ? 10.441 -0.354 -16.223 1.00 68.38 85 PHE A N 1
ATOM 656 C CA . PHE A 1 85 ? 10.346 -1.331 -17.309 1.00 68.38 85 PHE A CA 1
ATOM 657 C C . PHE A 1 85 ? 10.433 -0.701 -18.709 1.00 68.38 85 PHE A C 1
ATOM 659 O O . PHE A 1 85 ? 10.747 -1.415 -19.660 1.00 68.38 85 PHE A O 1
ATOM 666 N N . GLY A 1 86 ? 10.152 0.601 -18.843 1.00 64.69 86 GLY A N 1
ATOM 667 C CA . GLY A 1 86 ? 10.068 1.294 -20.131 1.00 64.69 86 GLY A CA 1
ATOM 668 C C . GLY A 1 86 ? 11.304 2.116 -20.499 1.00 64.69 86 GLY A C 1
ATOM 669 O O . GLY A 1 86 ? 11.809 1.959 -21.603 1.00 64.69 86 GLY A O 1
ATOM 670 N N . ASP A 1 87 ? 11.803 2.979 -19.600 1.00 69.19 87 ASP A N 1
ATOM 671 C CA . ASP A 1 87 ? 12.841 3.969 -19.939 1.00 69.19 87 ASP A CA 1
ATOM 672 C C . ASP A 1 87 ? 13.555 4.560 -18.700 1.00 69.19 87 ASP A C 1
ATOM 674 O O . ASP A 1 87 ? 12.973 5.311 -17.910 1.00 69.19 87 ASP A O 1
ATOM 678 N N . ILE A 1 88 ? 14.866 4.312 -18.564 1.00 66.56 88 ILE A N 1
ATOM 679 C CA . ILE A 1 88 ? 15.695 4.783 -17.428 1.00 66.56 88 ILE A CA 1
ATOM 680 C C . ILE A 1 88 ? 15.757 6.322 -17.340 1.00 66.56 88 ILE A C 1
ATOM 682 O O . ILE A 1 88 ? 15.766 6.884 -16.244 1.00 66.56 88 ILE A O 1
ATOM 686 N N . ASN A 1 89 ? 15.748 7.026 -18.478 1.00 65.62 89 ASN A N 1
ATOM 687 C CA . ASN A 1 89 ? 15.751 8.495 -18.501 1.00 65.62 89 ASN A CA 1
ATOM 688 C C . ASN A 1 89 ? 14.437 9.089 -17.971 1.00 65.62 89 ASN A C 1
ATOM 690 O O . ASN A 1 89 ? 14.449 10.104 -17.269 1.00 65.62 89 ASN A O 1
ATOM 694 N N . LEU A 1 90 ? 13.301 8.446 -18.255 1.00 67.94 90 LEU A N 1
ATOM 695 C CA . LEU A 1 90 ? 12.000 8.910 -17.774 1.00 67.94 90 LEU A CA 1
ATOM 696 C C . LEU A 1 90 ? 11.865 8.650 -16.268 1.00 67.94 90 LEU A C 1
ATOM 698 O O . LEU A 1 90 ? 11.427 9.533 -15.528 1.00 67.94 90 LEU A O 1
ATOM 702 N N . ALA A 1 91 ? 12.363 7.500 -15.800 1.00 70.31 91 ALA A N 1
ATOM 703 C CA . ALA A 1 91 ? 12.447 7.175 -14.378 1.00 70.31 91 ALA A CA 1
ATOM 704 C C . ALA A 1 91 ? 13.313 8.175 -13.586 1.00 70.31 91 ALA A C 1
ATOM 706 O O . ALA A 1 91 ? 12.906 8.627 -12.515 1.00 70.31 91 ALA A O 1
ATOM 707 N N . LEU A 1 92 ? 14.470 8.584 -14.123 1.00 69.06 92 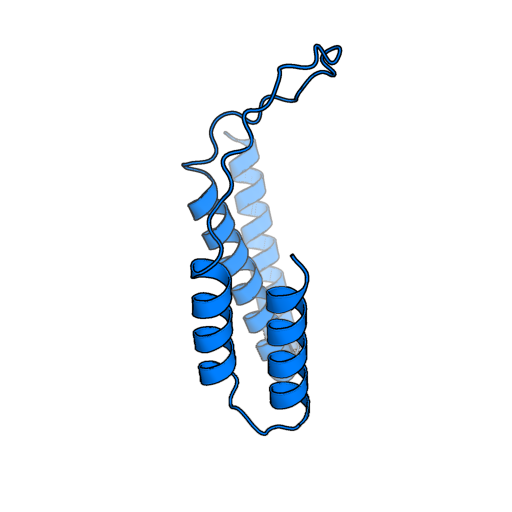LEU A N 1
ATOM 708 C CA . LEU A 1 92 ? 15.343 9.573 -13.478 1.00 69.06 92 LEU A CA 1
ATOM 709 C C . LEU A 1 92 ? 14.663 10.946 -13.361 1.00 69.06 92 LEU A C 1
ATOM 711 O O . LEU A 1 92 ? 14.722 11.587 -12.312 1.00 69.06 92 LEU A O 1
ATOM 715 N N . THR A 1 93 ? 13.961 11.372 -14.412 1.00 76.88 93 THR A N 1
ATOM 716 C CA . THR A 1 93 ? 13.255 12.663 -14.433 1.00 76.88 93 THR A CA 1
ATOM 717 C C . THR A 1 93 ? 12.093 12.685 -13.429 1.00 76.88 93 THR A C 1
ATOM 719 O O . THR A 1 93 ? 11.878 13.682 -12.733 1.00 76.88 93 THR A O 1
ATOM 722 N N . LEU A 1 94 ? 11.376 11.566 -13.278 1.00 73.38 94 LEU A N 1
ATOM 723 C CA . LEU A 1 94 ? 10.317 11.440 -12.275 1.00 73.38 94 LEU A CA 1
ATOM 724 C C . LEU A 1 94 ? 10.862 11.343 -10.844 1.00 73.38 94 LEU A C 1
ATOM 726 O O . LEU A 1 94 ? 10.325 11.971 -9.935 1.0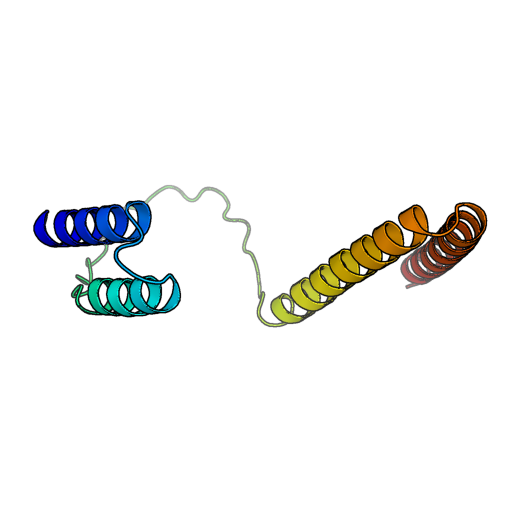0 73.38 94 LEU A O 1
ATOM 730 N N . GLY A 1 95 ? 11.974 10.634 -10.644 1.00 77.06 95 GLY A N 1
ATOM 731 C CA . GLY A 1 95 ? 12.657 10.587 -9.351 1.00 77.06 95 GLY A CA 1
ATOM 732 C C . GLY A 1 95 ? 13.066 11.979 -8.862 1.00 77.06 95 GLY A C 1
ATOM 733 O O . GLY A 1 95 ? 12.780 12.342 -7.722 1.00 77.06 95 GLY A O 1
ATOM 734 N N . VAL A 1 96 ? 13.663 12.795 -9.738 1.00 80.56 96 VAL A N 1
ATOM 735 C CA . VAL A 1 96 ? 14.072 14.170 -9.402 1.00 80.56 96 VAL A CA 1
ATOM 736 C C . VAL A 1 96 ? 12.866 15.065 -9.096 1.00 80.56 96 VAL A C 1
ATOM 738 O O . VAL A 1 96 ? 12.911 15.844 -8.145 1.00 80.56 96 VAL A O 1
ATOM 741 N N . THR A 1 97 ? 11.769 14.946 -9.848 1.00 82.25 97 THR A N 1
ATOM 742 C CA . THR A 1 97 ? 10.561 15.761 -9.614 1.00 82.25 97 THR A CA 1
ATOM 743 C C . THR A 1 97 ? 9.820 15.375 -8.333 1.00 82.25 97 THR A C 1
ATOM 745 O O . THR A 1 97 ? 9.378 16.265 -7.607 1.00 82.25 97 THR A O 1
ATOM 748 N N . ILE A 1 98 ? 9.746 14.082 -7.997 1.00 81.69 98 ILE A N 1
ATOM 749 C CA . ILE A 1 98 ? 9.189 13.609 -6.719 1.00 81.69 98 ILE A CA 1
ATOM 750 C C . ILE A 1 98 ? 10.049 14.090 -5.548 1.00 81.69 98 ILE A C 1
ATOM 752 O O . ILE A 1 98 ? 9.511 14.585 -4.559 1.00 81.69 98 ILE A O 1
ATOM 756 N N . LEU A 1 99 ? 11.376 13.991 -5.660 1.00 77.00 99 LEU A N 1
ATOM 757 C CA . LEU A 1 99 ? 12.294 14.439 -4.613 1.00 77.00 99 LEU A CA 1
ATOM 758 C C . LEU A 1 99 ? 12.176 15.953 -4.394 1.00 77.00 99 LEU A C 1
ATOM 760 O O . LEU A 1 99 ? 12.075 16.395 -3.252 1.00 77.00 99 LEU A O 1
ATOM 764 N N . ALA A 1 100 ? 12.068 16.736 -5.471 1.00 82.25 100 ALA A N 1
ATOM 765 C CA . ALA A 1 100 ? 11.796 18.168 -5.394 1.00 82.25 100 ALA A CA 1
ATOM 766 C C . ALA A 1 100 ? 10.446 18.469 -4.713 1.00 82.25 100 ALA A C 1
ATOM 768 O O . ALA A 1 100 ? 10.385 19.280 -3.786 1.00 82.25 100 ALA A O 1
ATOM 769 N N . ALA A 1 101 ? 9.369 17.784 -5.105 1.00 82.25 101 ALA A N 1
ATOM 770 C CA . ALA A 1 101 ? 8.051 17.968 -4.498 1.00 82.25 101 ALA A CA 1
ATOM 771 C C . ALA A 1 101 ? 8.048 17.624 -2.999 1.00 82.25 101 ALA A C 1
ATOM 773 O O . ALA A 1 101 ? 7.506 18.386 -2.198 1.00 82.25 101 ALA A O 1
ATOM 774 N N . LEU A 1 102 ? 8.707 16.526 -2.612 1.00 81.31 102 LEU A N 1
ATOM 775 C CA . LEU A 1 102 ? 8.871 16.129 -1.214 1.00 81.31 102 LEU A CA 1
ATOM 776 C C . LEU A 1 102 ? 9.672 17.160 -0.427 1.00 81.31 102 LEU A C 1
ATOM 778 O O . LEU A 1 102 ? 9.259 17.518 0.668 1.00 81.31 102 LEU A O 1
ATOM 782 N N . THR A 1 103 ? 10.771 17.685 -0.976 1.00 84.31 103 THR A N 1
ATOM 783 C CA . THR A 1 103 ? 11.541 18.732 -0.289 1.00 84.31 103 THR A CA 1
ATOM 784 C C . THR A 1 103 ? 10.712 19.991 -0.052 1.00 84.31 103 THR A C 1
ATOM 786 O O . THR A 1 103 ? 10.757 20.539 1.044 1.00 84.31 103 THR A O 1
ATOM 789 N N . VAL A 1 104 ? 9.895 20.415 -1.022 1.00 85.06 104 VAL A N 1
ATOM 790 C CA . VAL A 1 104 ? 9.004 21.576 -0.861 1.00 85.06 104 VAL A CA 1
ATOM 791 C C . VAL A 1 104 ? 7.907 21.296 0.165 1.00 85.06 104 VAL A C 1
ATOM 793 O O . VAL A 1 104 ? 7.607 22.159 0.986 1.00 85.06 104 VAL A O 1
ATOM 796 N N . ALA A 1 105 ? 7.317 20.101 0.143 1.00 82.19 105 ALA A N 1
ATOM 797 C CA . ALA A 1 105 ? 6.312 19.699 1.122 1.00 82.19 105 ALA A CA 1
ATOM 798 C C . ALA A 1 105 ? 6.894 19.652 2.545 1.00 82.19 105 ALA A C 1
ATOM 800 O O . ALA A 1 105 ? 6.259 20.123 3.483 1.00 82.19 105 ALA A O 1
ATOM 801 N N . LEU A 1 106 ? 8.121 19.148 2.687 1.00 80.94 106 LEU A N 1
ATOM 802 C CA . LEU A 1 106 ? 8.827 19.053 3.961 1.00 80.94 106 LEU A CA 1
ATOM 803 C C . LEU A 1 106 ? 9.183 20.445 4.496 1.00 80.94 106 LEU A C 1
ATOM 805 O O . LEU A 1 106 ? 8.929 20.732 5.661 1.00 80.94 106 LEU A O 1
ATOM 809 N N . PHE A 1 107 ? 9.672 21.343 3.637 1.00 86.12 107 PHE A N 1
ATOM 810 C CA . PHE A 1 107 ? 9.894 22.741 4.014 1.00 86.12 107 PHE A CA 1
ATOM 811 C C . PHE A 1 107 ? 8.603 23.433 4.454 1.00 86.12 107 PHE A C 1
ATOM 8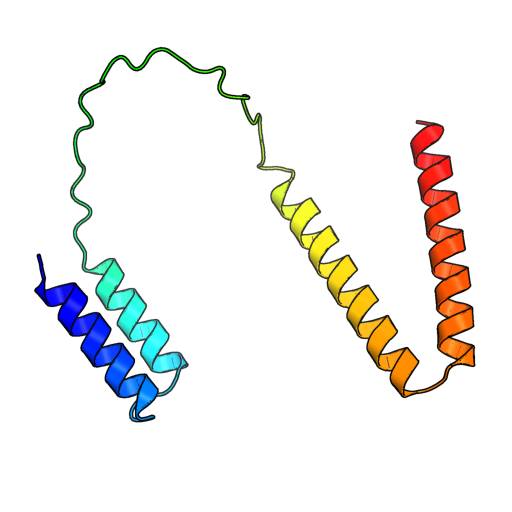13 O O . PHE A 1 107 ? 8.593 24.079 5.495 1.00 86.12 107 PHE A O 1
ATOM 820 N N . ARG A 1 108 ? 7.500 23.233 3.725 1.00 82.81 108 ARG A N 1
ATOM 821 C CA . ARG A 1 108 ? 6.197 23.788 4.114 1.00 82.81 108 ARG A CA 1
ATOM 822 C C . ARG A 1 108 ? 5.691 23.247 5.448 1.00 82.81 108 ARG A C 1
ATOM 824 O O . ARG A 1 108 ? 5.149 24.016 6.223 1.00 82.81 108 ARG A O 1
ATOM 831 N N . SER A 1 109 ? 5.923 21.968 5.745 1.00 76.81 109 SER A N 1
ATOM 832 C CA . SER A 1 109 ? 5.546 21.375 7.037 1.00 76.81 109 SER A CA 1
ATOM 833 C C . SER A 1 109 ? 6.387 21.853 8.227 1.00 76.81 109 SER A C 1
ATOM 835 O O . SER A 1 109 ? 6.018 21.581 9.361 1.00 76.81 109 SER A O 1
ATOM 837 N N . LEU A 1 110 ? 7.527 22.510 7.982 1.00 72.44 110 LEU A N 1
ATOM 838 C CA . LEU A 1 110 ? 8.378 23.097 9.025 1.00 72.44 110 LEU A CA 1
ATOM 839 C C . LEU A 1 110 ? 8.089 24.588 9.262 1.00 72.44 110 LEU A C 1
ATOM 841 O O . LEU A 1 110 ? 8.578 25.142 10.244 1.00 72.44 110 LEU A O 1
ATOM 845 N N . GLU A 1 111 ? 7.367 25.246 8.349 1.00 73.00 111 GLU A N 1
ATOM 846 C CA . GLU A 1 111 ? 6.941 26.647 8.483 1.00 73.00 111 GLU A CA 1
ATOM 847 C C . GLU A 1 111 ? 5.596 26.801 9.220 1.00 73.00 111 GLU A C 1
ATOM 849 O O . GLU A 1 111 ? 5.294 27.903 9.679 1.00 73.00 111 GLU A O 1
ATOM 854 N N . GLU A 1 112 ? 4.809 25.725 9.339 1.00 48.91 112 GLU A N 1
ATOM 855 C CA . GLU A 1 112 ? 3.614 25.629 10.202 1.00 48.91 112 GLU A CA 1
ATOM 856 C C . GLU A 1 112 ? 3.975 25.212 11.636 1.00 48.91 112 GLU A C 1
ATOM 858 O O . GLU A 1 112 ? 3.358 25.774 12.574 1.00 48.91 112 GLU A O 1
#

Sequence (112 aa):
MTAILKDLRELDARLARGDINDVEYTAQRAALIDSVDVVETEFVPVDIPERPRDRELSSTMTWGFGLVLCLGIIGVCLCFALLFFGDINLALTLGVTILAALTVALFRSLEE